Protein AF-X0KH27-F1 (afdb_monomer_lite)

Radius of gyration: 32.81 Å; chains: 1; bounding box: 50×49×102 Å

Secondary structure (DSSP, 8-state):
--HHHHH-HHHHHH---TT-HIIIIIIHHHHHHHHHHHH--HHHHHHTT-----SGGGT-THHHHHHHHHHHHHHHHHHHHHHHHHHHHHHTS---SS--HHHHHHTTHHHHS--S---S-TT---TT------------S-SSSS---------------------PPPP-

Foldseek 3Di:
DPPVLVVDVVSVVPPDPPVCCCVPPLVVLLVVLLVQQAAFDCVNCVVVVHNDCGHVVSVNPCSNVVSVVVSVCVVVVCVVPVVVVVCCCCPVVVDDPDDDPVLVVLPPCSPPVDDPDDPDPPPPPPPPPSPPPDDPPPPDPDDPPPDPDDDDDDDDDDDDDDDDDDDDDDDD

Sequence (172 aa):
MNILAKKMTFLERNFDDTLGVMHTHMVAGVVGGFGTGLWATVDGCAAFGLTNPGGAIAGNGMQLGYQMAGACFIIGWNLVWTSLIMLFIKHVLRIPLRMTEDQLLLGDDAVHGEDAYVLGPCEAHAHGTGSIQGRGESLHSQDLELGAKDHHGSTTSADKEKAGPSREPIYN

Organism: NCBI:txid1089449

Structure (mmCIF, N/CA/C/O backbone):
data_AF-X0KH27-F1
#
_entry.id   AF-X0KH27-F1
#
loop_
_atom_site.group_PDB
_atom_site.id
_atom_site.type_symbol
_atom_site.label_atom_id
_atom_site.label_alt_id
_atom_site.label_comp_id
_atom_site.label_asym_id
_atom_site.label_entity_id
_atom_site.label_seq_id
_atom_site.pdbx_PDB_ins_code
_atom_site.Cartn_x
_atom_site.Cartn_y
_atom_site.Cartn_z
_atom_site.occupancy
_atom_site.B_iso_or_equiv
_atom_site.auth_seq_id
_atom_site.auth_comp_id
_atom_site.auth_asym_id
_atom_site.auth_atom_id
_atom_site.pdbx_PDB_model_num
ATOM 1 N N . MET A 1 1 ? 1.455 10.320 10.972 1.00 54.47 1 MET A N 1
ATOM 2 C CA . MET A 1 1 ? 0.235 11.144 11.134 1.00 54.47 1 MET A CA 1
ATOM 3 C C . MET A 1 1 ? -0.113 11.788 9.795 1.00 54.47 1 MET A C 1
ATOM 5 O O . MET A 1 1 ? 0.761 12.410 9.201 1.00 54.47 1 MET A O 1
ATOM 9 N N . ASN A 1 2 ? -1.332 11.589 9.283 1.00 64.62 2 ASN A N 1
ATOM 10 C CA . ASN A 1 2 ? -1.750 12.076 7.962 1.00 64.62 2 ASN A CA 1
ATOM 11 C C . ASN A 1 2 ? -2.041 13.591 8.011 1.00 64.62 2 ASN A C 1
ATOM 13 O O . ASN A 1 2 ? -3.099 14.027 8.458 1.00 64.62 2 ASN A O 1
ATOM 17 N N . ILE A 1 3 ? -1.068 14.405 7.592 1.00 70.75 3 ILE A N 1
ATOM 18 C CA . ILE A 1 3 ? -1.131 15.878 7.662 1.00 70.75 3 ILE A CA 1
ATOM 19 C C . ILE A 1 3 ? -2.239 16.432 6.752 1.00 70.75 3 ILE A C 1
ATOM 21 O O . ILE A 1 3 ? -2.831 17.468 7.054 1.00 70.75 3 ILE A O 1
ATOM 25 N N . LEU A 1 4 ? -2.539 15.734 5.653 1.00 65.69 4 LEU A N 1
ATOM 26 C CA . LEU A 1 4 ? -3.563 16.147 4.699 1.00 65.69 4 LEU A CA 1
ATOM 27 C C . LEU A 1 4 ? -4.97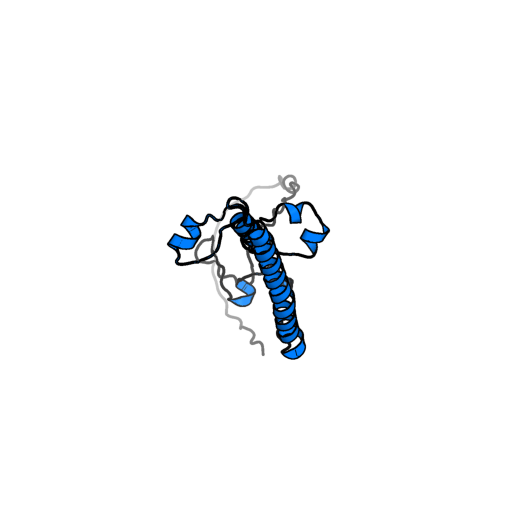0 16.012 5.292 1.00 65.69 4 LEU A C 1
ATOM 29 O O . LEU A 1 4 ? -5.778 16.925 5.135 1.00 65.69 4 LEU A O 1
ATOM 33 N N . ALA A 1 5 ? -5.230 14.932 6.036 1.00 62.91 5 ALA A N 1
ATOM 34 C CA . ALA A 1 5 ? -6.508 14.729 6.717 1.00 62.91 5 ALA A CA 1
ATOM 35 C C . ALA A 1 5 ? -6.799 15.860 7.718 1.00 62.91 5 ALA A C 1
ATOM 37 O O . ALA A 1 5 ? -7.872 16.445 7.661 1.00 62.91 5 ALA A O 1
ATOM 38 N N . LYS A 1 6 ? -5.811 16.275 8.526 1.00 63.16 6 LYS A N 1
ATOM 39 C CA . LYS A 1 6 ? -5.959 17.379 9.501 1.00 63.16 6 LYS A CA 1
ATOM 40 C C . LYS A 1 6 ? -6.243 18.753 8.888 1.00 63.16 6 LYS A C 1
ATOM 42 O O . LYS A 1 6 ? -6.741 19.643 9.565 1.00 63.16 6 LYS A O 1
ATOM 47 N N . LYS A 1 7 ? -5.874 18.974 7.623 1.00 71.12 7 LYS A N 1
ATOM 48 C CA . LYS A 1 7 ? -6.151 20.244 6.931 1.00 71.12 7 LYS A CA 1
ATOM 49 C C . LYS A 1 7 ? -7.530 20.269 6.276 1.00 71.12 7 LYS A C 1
ATOM 51 O O . LYS A 1 7 ? -8.014 21.344 5.937 1.00 71.12 7 LYS A O 1
ATOM 56 N N . MET A 1 8 ? -8.145 19.106 6.073 1.00 73.31 8 MET A N 1
ATOM 57 C CA . MET A 1 8 ? -9.421 18.963 5.385 1.00 73.31 8 MET A CA 1
ATOM 58 C C . MET A 1 8 ? -10.448 18.358 6.339 1.00 73.31 8 MET A C 1
ATOM 60 O O . MET A 1 8 ? -10.525 17.143 6.492 1.00 73.31 8 MET A O 1
ATOM 64 N N . THR A 1 9 ? -11.298 19.207 6.917 1.00 67.44 9 THR A N 1
ATOM 65 C CA . THR A 1 9 ? -12.292 18.836 7.943 1.00 67.44 9 THR A CA 1
ATOM 66 C C . THR A 1 9 ? -13.201 17.669 7.531 1.00 67.44 9 THR A C 1
ATOM 68 O O . THR A 1 9 ? -13.648 16.896 8.372 1.00 67.44 9 THR A O 1
ATOM 71 N N . PHE A 1 10 ? -13.466 17.500 6.230 1.00 74.25 10 PHE A N 1
ATOM 72 C CA . PHE A 1 10 ? -14.231 16.362 5.713 1.00 74.25 10 PHE A CA 1
ATOM 73 C C . PHE A 1 10 ? -13.493 15.020 5.853 1.00 74.25 10 PHE A C 1
ATOM 75 O O . PHE A 1 10 ? -14.118 14.023 6.214 1.00 74.25 10 PHE A O 1
ATOM 82 N N . LEU A 1 11 ? -12.186 14.989 5.570 1.00 66.50 11 LEU A N 1
ATOM 83 C CA . LEU A 1 11 ? -11.376 13.774 5.674 1.00 66.50 11 LEU A CA 1
ATOM 84 C C . LEU A 1 11 ? -11.148 13.423 7.141 1.00 66.50 11 LEU A C 1
ATOM 86 O O . LEU A 1 11 ? -11.333 12.275 7.511 1.00 66.50 11 LEU A O 1
ATOM 90 N N . GLU A 1 12 ? -10.833 14.411 7.979 1.00 70.62 12 GLU A N 1
ATOM 91 C CA . GLU A 1 12 ? -10.636 14.205 9.419 1.00 70.6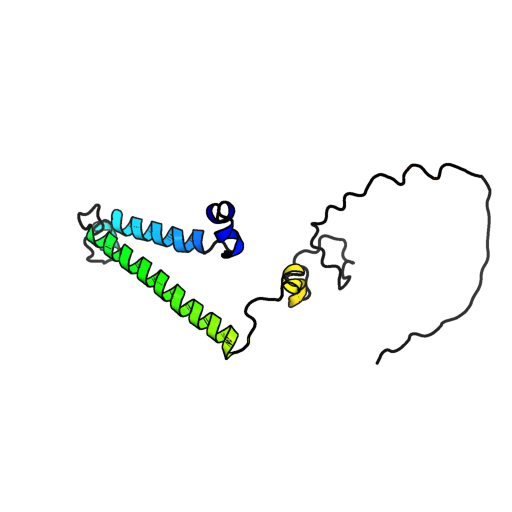2 12 GLU A CA 1
ATOM 92 C C . GLU A 1 12 ? -11.867 13.606 10.109 1.00 70.62 12 GLU A C 1
ATOM 94 O O . GLU A 1 12 ? -11.739 12.738 10.963 1.00 70.62 12 GLU A O 1
ATOM 99 N N . ARG A 1 13 ? -13.073 14.035 9.719 1.00 68.44 13 ARG A N 1
ATOM 100 C CA . ARG A 1 13 ? -14.308 13.606 10.384 1.00 68.44 13 ARG A CA 1
ATOM 101 C C . ARG A 1 13 ? -14.836 12.246 9.920 1.00 68.44 13 ARG A C 1
ATOM 103 O O . ARG A 1 13 ? -15.565 11.607 10.669 1.00 68.44 13 ARG A O 1
ATOM 110 N N . ASN A 1 14 ? -14.533 11.831 8.689 1.00 74.69 14 ASN A N 1
ATOM 111 C CA . ASN A 1 14 ? -15.113 10.619 8.090 1.00 74.69 14 ASN A CA 1
ATOM 112 C C . ASN A 1 14 ? -14.090 9.505 7.828 1.00 74.69 14 ASN A C 1
ATOM 114 O O . ASN A 1 14 ? -14.492 8.368 7.594 1.00 74.69 14 ASN A O 1
ATOM 118 N N . PHE A 1 15 ? -12.792 9.815 7.845 1.00 75.50 15 PHE A N 1
ATOM 119 C CA . PHE A 1 15 ? -11.714 8.865 7.586 1.00 75.50 15 PHE A CA 1
ATOM 120 C C . PHE A 1 15 ? -10.706 8.886 8.732 1.00 75.50 15 PHE A C 1
ATOM 122 O O . PHE A 1 15 ? -9.757 9.671 8.737 1.00 75.50 15 PHE A O 1
ATOM 129 N N . ASP A 1 16 ? -10.914 7.981 9.683 1.00 81.56 16 ASP A N 1
ATOM 130 C CA . ASP A 1 16 ? -10.014 7.762 10.810 1.00 81.56 16 ASP A CA 1
ATOM 131 C C . ASP A 1 16 ? -9.022 6.626 10.494 1.00 81.56 16 ASP A C 1
ATOM 133 O O . ASP A 1 16 ? -9.371 5.445 10.506 1.00 81.56 16 ASP A O 1
ATOM 137 N N . ASP A 1 17 ? -7.786 6.993 10.142 1.00 82.56 17 ASP A N 1
ATOM 138 C CA . ASP A 1 17 ? -6.663 6.074 9.901 1.00 82.56 17 ASP A CA 1
ATOM 139 C C . ASP A 1 17 ? -5.752 6.047 11.135 1.00 82.56 17 ASP A C 1
ATOM 141 O O . ASP A 1 17 ? -4.682 6.668 11.162 1.00 82.56 17 ASP A O 1
ATOM 145 N N . THR A 1 18 ? -6.211 5.345 12.172 1.00 81.00 18 THR A N 1
ATOM 146 C CA . THR A 1 18 ? -5.601 5.314 13.513 1.00 81.00 18 THR A CA 1
ATOM 147 C C . THR A 1 18 ? -4.138 4.866 13.500 1.00 81.00 18 THR A C 1
ATOM 149 O O . THR A 1 18 ? -3.305 5.424 14.214 1.00 81.00 18 THR A O 1
ATOM 152 N N . LEU A 1 19 ? -3.798 3.901 12.641 1.00 84.12 19 LEU A N 1
ATOM 153 C CA . LEU A 1 19 ? -2.446 3.349 12.507 1.00 84.12 19 LEU A CA 1
ATOM 154 C C . LEU A 1 19 ? -1.616 4.030 11.403 1.00 84.12 19 LEU A C 1
ATOM 156 O O . LEU A 1 19 ? -0.444 3.704 11.212 1.00 84.12 19 LEU A O 1
ATOM 160 N N . GLY A 1 20 ? -2.186 4.987 10.666 1.00 85.75 20 GLY A N 1
ATOM 161 C CA . GLY A 1 20 ? -1.505 5.658 9.557 1.00 85.75 20 GLY A CA 1
ATOM 162 C C . GLY A 1 20 ? -1.199 4.738 8.368 1.00 85.75 20 GLY A C 1
ATOM 163 O O . GLY A 1 20 ? -0.257 5.014 7.613 1.00 85.75 20 GLY A O 1
ATOM 164 N N . VAL A 1 21 ? -1.944 3.642 8.208 1.00 90.00 21 VAL A N 1
ATOM 165 C CA . VAL A 1 21 ? -1.716 2.593 7.203 1.00 90.00 21 VAL A CA 1
ATOM 166 C C . VAL A 1 21 ? -1.945 3.132 5.796 1.00 90.00 21 VAL A C 1
ATOM 168 O O . VAL A 1 21 ? -1.182 2.816 4.884 1.00 90.00 21 VAL A O 1
ATOM 171 N N . MET A 1 22 ? -2.920 4.018 5.596 1.00 86.94 22 MET A N 1
ATOM 172 C CA . MET A 1 22 ? -3.216 4.562 4.268 1.00 86.94 22 MET A CA 1
ATOM 173 C C . MET A 1 22 ? -2.047 5.390 3.734 1.00 86.94 22 MET A C 1
ATOM 175 O O . MET A 1 22 ? -1.625 5.226 2.590 1.00 86.94 22 MET A O 1
ATOM 179 N N . HIS A 1 23 ? -1.463 6.255 4.563 1.00 84.75 23 HIS A N 1
ATOM 180 C CA . HIS A 1 23 ? -0.310 7.050 4.140 1.00 84.75 23 HIS A CA 1
ATOM 181 C C . HIS A 1 23 ? 0.961 6.197 4.004 1.00 84.75 23 HIS A C 1
ATOM 183 O O . HIS A 1 23 ? 1.713 6.343 3.044 1.00 84.75 23 HIS A O 1
ATOM 189 N N . THR A 1 24 ? 1.221 5.308 4.964 1.00 91.44 24 THR A N 1
ATOM 190 C CA . THR A 1 24 ? 2.493 4.567 5.021 1.00 91.44 24 THR A CA 1
ATOM 191 C C . THR A 1 24 ? 2.545 3.347 4.109 1.00 91.44 24 THR A C 1
ATOM 193 O O . THR A 1 24 ? 3.636 2.971 3.702 1.00 91.44 24 THR A O 1
ATOM 196 N N . HIS A 1 25 ? 1.404 2.754 3.753 1.00 93.56 25 HIS A N 1
ATOM 197 C CA . HIS A 1 25 ? 1.345 1.549 2.923 1.00 93.56 25 HIS A CA 1
ATOM 198 C C . HIS A 1 25 ? 0.703 1.831 1.567 1.00 93.56 25 HIS A C 1
ATOM 200 O O . HIS A 1 25 ? 1.328 1.571 0.543 1.00 93.56 25 HIS A O 1
ATOM 206 N N . MET A 1 26 ? -0.511 2.399 1.526 1.00 92.00 26 MET A N 1
ATOM 207 C CA . MET A 1 26 ? -1.195 2.636 0.245 1.00 92.00 26 MET A CA 1
ATOM 208 C C . MET A 1 26 ? -0.468 3.705 -0.579 1.00 92.00 26 MET A C 1
ATOM 210 O O . MET A 1 26 ? -0.085 3.439 -1.716 1.00 92.00 26 MET A O 1
ATOM 214 N N . VAL A 1 27 ? -0.238 4.899 -0.022 1.00 92.81 27 VAL A N 1
ATOM 215 C CA . VAL A 1 27 ? 0.433 5.984 -0.765 1.00 92.81 27 VAL A CA 1
ATOM 216 C C . VAL A 1 27 ? 1.878 5.610 -1.087 1.00 92.81 27 VAL A C 1
ATOM 218 O O . VAL A 1 27 ? 2.295 5.739 -2.236 1.00 92.81 27 VAL A O 1
ATOM 221 N N . ALA A 1 28 ? 2.624 5.083 -0.112 1.00 94.44 28 ALA A N 1
ATOM 222 C CA . ALA A 1 28 ? 3.992 4.624 -0.344 1.00 94.44 28 ALA A CA 1
ATOM 223 C C . ALA A 1 28 ? 4.063 3.515 -1.407 1.00 94.44 28 ALA A C 1
ATOM 225 O O . ALA A 1 28 ? 4.943 3.548 -2.262 1.00 94.44 28 ALA A O 1
ATOM 226 N N . GLY A 1 29 ? 3.114 2.574 -1.405 1.00 95.62 29 GLY A N 1
ATOM 227 C CA . GLY A 1 29 ? 3.028 1.500 -2.392 1.00 95.62 29 GLY A CA 1
ATOM 228 C C . GLY A 1 29 ? 2.738 2.010 -3.803 1.00 95.62 29 GLY A C 1
ATOM 229 O O . GLY A 1 29 ? 3.391 1.581 -4.750 1.00 95.62 29 GLY A O 1
ATOM 230 N N . VAL A 1 30 ? 1.821 2.972 -3.957 1.00 96.69 30 VAL A N 1
ATOM 231 C CA . VAL A 1 30 ? 1.539 3.605 -5.259 1.00 96.69 30 VAL A CA 1
ATOM 232 C C . VAL A 1 30 ? 2.761 4.369 -5.771 1.00 96.69 30 VAL A C 1
ATOM 234 O O . VAL A 1 30 ? 3.139 4.209 -6.930 1.00 96.69 30 VAL A O 1
ATOM 237 N N . VAL A 1 31 ? 3.412 5.160 -4.912 1.00 97.06 31 VAL A N 1
ATOM 238 C CA . VAL A 1 31 ? 4.624 5.916 -5.270 1.00 97.06 31 VAL A CA 1
ATOM 239 C C . VAL A 1 31 ? 5.779 4.975 -5.618 1.00 97.06 31 VAL A C 1
ATOM 241 O O . VAL A 1 31 ? 6.464 5.186 -6.617 1.00 97.06 31 VAL A O 1
ATOM 244 N N . GLY A 1 32 ? 5.968 3.905 -4.845 1.00 97.06 32 GLY A N 1
ATOM 245 C CA . GLY A 1 32 ? 6.967 2.875 -5.115 1.00 97.06 32 GLY A CA 1
ATOM 246 C C . GLY A 1 32 ? 6.705 2.156 -6.436 1.00 97.06 32 GLY A C 1
ATOM 247 O O . GLY A 1 32 ? 7.604 2.056 -7.265 1.00 97.06 32 GLY A O 1
ATOM 248 N N . GLY A 1 33 ? 5.460 1.738 -6.682 1.00 96.69 33 GLY A N 1
ATOM 249 C CA . GLY A 1 33 ? 5.052 1.085 -7.925 1.00 96.69 33 GLY A CA 1
ATOM 250 C C . GLY A 1 33 ? 5.233 1.979 -9.152 1.00 96.69 33 GLY A C 1
ATOM 251 O O . GLY A 1 33 ? 5.759 1.513 -10.165 1.00 96.69 33 GLY A O 1
ATOM 252 N N . PHE A 1 34 ? 4.874 3.262 -9.046 1.00 97.31 34 PHE A N 1
ATOM 253 C CA . PHE A 1 34 ? 5.160 4.276 -10.064 1.00 97.31 34 PHE A CA 1
ATOM 254 C C . PHE A 1 34 ? 6.669 4.384 -10.322 1.00 97.31 34 PHE A C 1
ATOM 256 O O . PHE A 1 34 ? 7.112 4.345 -11.470 1.00 97.31 34 PHE A O 1
ATOM 263 N N . GLY A 1 35 ? 7.468 4.441 -9.253 1.00 97.12 35 GLY A N 1
ATOM 264 C CA . GLY A 1 35 ? 8.922 4.473 -9.337 1.00 97.12 35 GLY A CA 1
ATOM 265 C C . GLY A 1 35 ? 9.514 3.242 -10.022 1.00 97.12 35 GLY A C 1
ATOM 266 O O . GLY A 1 35 ? 10.374 3.382 -10.885 1.00 97.12 35 GLY A O 1
ATOM 267 N N . THR A 1 36 ? 9.015 2.039 -9.731 1.00 95.81 36 THR A N 1
ATOM 268 C CA . THR A 1 36 ? 9.411 0.817 -10.448 1.00 95.81 36 THR A CA 1
ATOM 269 C C . THR A 1 36 ? 9.093 0.917 -11.940 1.00 95.81 36 THR A C 1
ATOM 271 O O . THR A 1 36 ? 9.918 0.545 -12.770 1.00 95.81 36 THR A O 1
ATOM 274 N N . GLY A 1 37 ? 7.927 1.463 -12.299 1.00 95.62 37 GLY A N 1
ATOM 275 C CA . GLY A 1 37 ? 7.548 1.680 -13.697 1.00 95.62 37 GLY A CA 1
ATOM 276 C C . GLY A 1 37 ? 8.458 2.666 -14.430 1.00 95.62 37 GLY A C 1
ATOM 277 O O . GLY A 1 37 ? 8.689 2.517 -15.630 1.00 95.62 37 GLY A O 1
ATOM 278 N N . LEU A 1 38 ? 9.008 3.647 -13.713 1.00 96.69 38 LEU A N 1
ATOM 279 C CA . LEU A 1 38 ? 9.922 4.640 -14.263 1.00 96.69 38 LEU A CA 1
ATOM 280 C C . LEU A 1 38 ? 11.359 4.106 -14.351 1.00 96.69 38 LEU A C 1
ATOM 282 O O . LEU A 1 38 ? 11.941 4.129 -15.431 1.00 96.69 38 LEU A O 1
ATOM 286 N N . TRP A 1 39 ? 11.908 3.600 -13.244 1.00 96.94 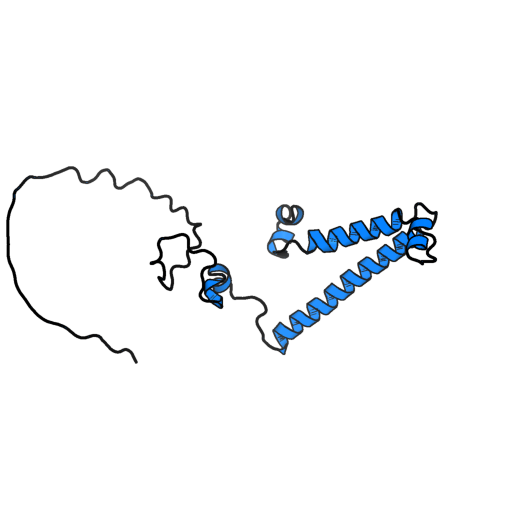39 TRP A N 1
ATOM 287 C CA . TRP A 1 39 ? 13.346 3.363 -13.059 1.00 96.94 39 TRP A CA 1
ATOM 288 C C . TRP A 1 39 ? 13.805 1.903 -13.138 1.00 96.94 39 TRP A C 1
ATOM 290 O O . TRP A 1 39 ? 14.986 1.641 -12.920 1.00 96.94 39 TRP A O 1
ATOM 300 N N . ALA A 1 40 ? 12.935 0.933 -13.429 1.00 96.00 40 ALA A N 1
ATOM 301 C CA . ALA A 1 40 ? 13.403 -0.442 -13.616 1.00 96.00 40 ALA A CA 1
ATOM 302 C C . ALA A 1 40 ? 14.423 -0.531 -14.773 1.00 96.00 40 ALA A C 1
ATOM 304 O O . ALA A 1 40 ? 14.218 0.038 -15.847 1.00 96.00 40 ALA A O 1
ATOM 305 N N . THR A 1 41 ? 15.522 -1.254 -14.561 1.00 95.88 41 THR A N 1
ATOM 306 C CA . THR A 1 41 ? 16.565 -1.501 -15.569 1.00 95.88 41 THR A CA 1
ATOM 307 C C . THR A 1 41 ? 16.520 -2.948 -16.042 1.00 95.88 41 THR A C 1
ATOM 309 O O . THR A 1 41 ? 16.117 -3.837 -15.294 1.00 95.88 41 THR A O 1
ATOM 312 N N . VAL A 1 42 ? 16.973 -3.197 -17.274 1.00 95.00 42 VAL A N 1
ATOM 313 C CA . VAL A 1 42 ? 17.048 -4.556 -17.839 1.00 95.00 42 VAL A CA 1
ATOM 314 C C . VAL A 1 42 ? 17.967 -5.446 -16.999 1.00 95.00 42 VAL A C 1
ATOM 316 O O . VAL A 1 42 ? 17.562 -6.539 -16.617 1.00 95.00 42 VAL A O 1
ATOM 319 N N . ASP A 1 43 ? 19.155 -4.955 -16.633 1.00 94.75 43 ASP A N 1
ATOM 320 C CA . ASP A 1 43 ? 20.106 -5.696 -15.791 1.00 94.75 43 ASP A CA 1
ATOM 321 C C . ASP A 1 43 ? 19.532 -5.986 -14.400 1.00 94.75 43 ASP A C 1
ATOM 323 O O . ASP A 1 43 ? 19.712 -7.078 -13.862 1.00 94.75 43 ASP A O 1
ATOM 327 N N . GLY A 1 44 ? 18.786 -5.028 -13.837 1.00 93.75 44 GLY A N 1
ATOM 328 C CA . GLY A 1 44 ? 18.079 -5.201 -12.573 1.00 93.75 44 GLY A CA 1
ATOM 329 C C . GLY A 1 44 ? 17.026 -6.301 -12.663 1.00 93.75 44 GLY A C 1
ATOM 330 O O . GLY A 1 44 ? 16.967 -7.157 -11.789 1.00 93.75 44 GLY A O 1
ATOM 331 N N . CYS A 1 45 ? 16.234 -6.336 -13.736 1.00 93.25 45 CYS A N 1
ATOM 332 C CA . CYS A 1 45 ? 15.279 -7.415 -13.984 1.00 93.25 45 CYS A CA 1
ATOM 333 C C . CYS A 1 45 ? 15.979 -8.772 -14.189 1.00 93.25 45 CYS A C 1
ATOM 335 O O . CYS A 1 45 ? 15.570 -9.769 -13.589 1.00 93.25 45 CYS A O 1
ATOM 337 N N . ALA A 1 46 ? 17.058 -8.810 -14.974 1.00 94.31 46 ALA A N 1
ATOM 338 C CA . ALA A 1 46 ? 17.817 -10.024 -15.262 1.00 94.31 46 ALA A CA 1
ATOM 339 C C . ALA A 1 46 ? 18.479 -10.621 -14.009 1.00 94.31 46 ALA A C 1
ATOM 341 O O . ALA A 1 46 ? 18.512 -11.843 -13.863 1.00 94.31 46 ALA A O 1
ATOM 342 N N . ALA A 1 47 ? 18.930 -9.785 -13.067 1.00 94.50 47 ALA A N 1
ATOM 343 C CA . ALA A 1 47 ? 19.480 -10.229 -11.784 1.00 94.50 47 ALA A CA 1
ATOM 344 C C . ALA A 1 47 ? 18.476 -11.044 -10.942 1.00 94.50 47 ALA A C 1
ATOM 346 O O . ALA A 1 47 ? 18.884 -11.895 -10.155 1.00 94.50 47 ALA A O 1
ATOM 347 N N . PHE A 1 48 ? 17.171 -10.828 -11.143 1.00 92.00 48 PHE A N 1
ATOM 348 C CA . PHE A 1 48 ? 16.090 -11.607 -10.526 1.00 92.00 48 PHE A CA 1
ATOM 349 C C . PHE A 1 48 ? 15.508 -12.686 -11.459 1.00 92.00 48 PHE A C 1
ATOM 351 O O . PHE A 1 48 ? 14.438 -13.225 -11.184 1.00 92.00 48 PHE A O 1
ATOM 358 N N . GLY A 1 49 ? 16.185 -13.007 -12.569 1.00 91.56 49 GLY A N 1
ATOM 359 C CA . GLY A 1 49 ? 15.742 -14.019 -13.533 1.00 91.56 49 GLY A CA 1
ATOM 360 C C . GLY A 1 49 ? 14.524 -13.607 -14.367 1.00 91.56 49 GLY A C 1
ATOM 361 O O . GLY A 1 49 ? 13.849 -14.468 -14.930 1.00 91.56 49 GLY A O 1
ATOM 362 N N . LEU A 1 50 ? 14.214 -12.309 -14.445 1.00 91.75 50 LEU A N 1
ATOM 363 C CA . LEU A 1 50 ? 13.079 -11.790 -15.205 1.00 91.75 50 LEU A CA 1
ATOM 364 C C . LEU A 1 50 ? 13.512 -11.377 -16.614 1.00 91.75 50 LEU A C 1
ATOM 366 O O . LEU A 1 50 ? 14.498 -10.668 -16.791 1.00 91.75 50 LEU A O 1
ATOM 370 N N . THR A 1 51 ? 12.706 -11.723 -17.617 1.00 93.00 51 THR A N 1
ATOM 371 C CA . THR A 1 51 ? 12.894 -11.290 -19.015 1.00 93.00 51 THR A CA 1
ATOM 372 C C . THR A 1 51 ? 12.207 -9.950 -19.314 1.00 93.00 51 THR A C 1
ATOM 374 O O . THR A 1 51 ? 11.863 -9.665 -20.460 1.00 93.00 51 THR A O 1
ATOM 377 N N . ASN A 1 52 ? 11.922 -9.150 -18.281 1.00 90.62 52 ASN A N 1
ATOM 378 C CA . ASN A 1 52 ? 11.229 -7.874 -18.434 1.00 90.62 52 ASN A CA 1
ATOM 379 C C . ASN A 1 52 ? 12.183 -6.833 -19.062 1.00 90.62 52 ASN A C 1
ATOM 381 O O . ASN A 1 52 ? 13.316 -6.709 -18.595 1.00 90.62 52 ASN A O 1
ATOM 385 N N . PRO A 1 53 ? 11.744 -6.062 -20.076 1.00 91.12 53 PRO A N 1
ATOM 386 C CA . PRO A 1 53 ? 12.578 -5.055 -20.735 1.00 91.12 53 PRO A CA 1
ATOM 387 C C . PRO A 1 53 ? 12.820 -3.778 -19.899 1.00 91.12 53 PRO A C 1
ATOM 389 O O . PRO A 1 53 ? 13.292 -2.777 -20.430 1.00 91.12 53 PRO A O 1
ATOM 392 N N . GLY A 1 54 ? 12.525 -3.793 -18.598 1.00 94.06 54 GLY A N 1
ATOM 393 C CA . GLY A 1 54 ? 12.732 -2.678 -17.680 1.00 94.06 54 GLY A CA 1
ATOM 394 C C . GLY A 1 54 ? 11.570 -1.685 -17.674 1.00 94.06 54 GLY A C 1
ATOM 395 O O . GLY A 1 54 ? 10.460 -1.983 -18.110 1.00 94.06 54 GLY A O 1
ATOM 396 N N . GLY A 1 55 ? 11.823 -0.500 -17.128 1.00 95.81 55 GLY A N 1
ATOM 397 C CA . GLY A 1 55 ? 10.879 0.606 -17.018 1.00 95.81 55 GLY A CA 1
ATOM 398 C C . GLY A 1 55 ? 11.081 1.656 -18.107 1.00 95.81 55 GLY A C 1
ATOM 399 O O . GLY A 1 55 ? 11.792 1.445 -19.093 1.00 95.81 55 GLY A O 1
ATOM 400 N N . ALA A 1 56 ? 10.483 2.828 -17.914 1.00 95.06 56 ALA A N 1
ATOM 401 C CA . ALA A 1 56 ? 10.554 3.916 -18.884 1.00 95.06 56 ALA A CA 1
ATOM 402 C C . ALA A 1 56 ? 11.996 4.375 -19.183 1.00 95.06 56 ALA A C 1
ATOM 404 O O . ALA A 1 56 ? 12.289 4.687 -20.336 1.00 95.06 56 ALA A O 1
ATOM 405 N N . ILE A 1 57 ? 12.919 4.342 -18.208 1.00 95.56 57 ILE A N 1
ATOM 406 C CA . ILE A 1 57 ? 14.338 4.672 -18.451 1.00 95.56 57 ILE A CA 1
ATOM 407 C C . ILE A 1 57 ? 15.042 3.700 -19.410 1.00 95.56 57 ILE A C 1
ATOM 409 O O . ILE A 1 57 ? 16.019 4.080 -20.048 1.00 95.56 57 ILE A O 1
ATOM 413 N N . ALA A 1 58 ? 14.548 2.466 -19.531 1.00 92.94 58 ALA A N 1
ATOM 414 C CA . ALA A 1 58 ? 15.061 1.452 -20.450 1.00 92.94 58 ALA A CA 1
ATOM 415 C C . ALA A 1 58 ? 14.337 1.473 -21.813 1.00 92.94 58 ALA A C 1
ATOM 417 O O . ALA A 1 58 ? 14.533 0.587 -22.639 1.00 92.94 58 ALA A O 1
ATOM 418 N N . GLY A 1 59 ? 13.478 2.473 -22.053 1.00 92.88 59 GLY A N 1
ATOM 419 C CA . GLY A 1 59 ? 12.657 2.586 -23.260 1.00 92.88 59 GLY A CA 1
ATOM 420 C C . GLY A 1 59 ? 11.305 1.867 -23.180 1.00 92.88 59 GLY A C 1
ATOM 421 O O . GLY A 1 59 ? 10.510 1.973 -24.111 1.00 92.88 59 GLY A O 1
ATOM 422 N N . ASN A 1 60 ? 10.986 1.190 -22.069 1.00 94.94 60 ASN A N 1
ATOM 423 C CA . ASN A 1 60 ? 9.706 0.508 -21.865 1.00 94.94 60 ASN A CA 1
ATOM 424 C C . ASN A 1 60 ? 8.718 1.364 -21.050 1.00 94.94 60 ASN A C 1
ATOM 426 O O . ASN A 1 60 ? 8.428 1.098 -19.882 1.00 94.94 60 ASN A O 1
ATOM 430 N N . GLY A 1 61 ? 8.155 2.400 -21.678 1.00 91.62 61 GLY A N 1
ATOM 431 C CA . GLY A 1 61 ? 7.149 3.264 -21.040 1.00 91.62 61 GLY A CA 1
ATOM 432 C C . GLY A 1 61 ? 5.849 2.540 -20.655 1.00 91.62 61 GLY A C 1
ATOM 433 O O . GLY A 1 61 ? 5.146 2.975 -19.743 1.00 91.62 61 GLY A O 1
ATOM 434 N N . MET A 1 62 ? 5.545 1.403 -21.295 1.00 94.88 62 MET A N 1
ATOM 435 C CA . MET A 1 62 ? 4.360 0.600 -20.977 1.00 94.88 62 MET A CA 1
ATOM 436 C C . MET A 1 62 ? 4.407 -0.006 -19.572 1.00 94.88 62 MET A C 1
ATOM 438 O O . MET A 1 62 ? 3.350 -0.234 -18.983 1.00 94.88 62 MET A O 1
ATOM 442 N N . GLN A 1 63 ? 5.600 -0.208 -18.997 1.00 95.62 63 GLN A N 1
ATOM 443 C CA . GLN A 1 63 ? 5.735 -0.718 -17.632 1.00 95.62 63 GLN A CA 1
ATOM 444 C C . GLN A 1 63 ? 5.020 0.178 -16.618 1.00 95.62 63 GLN A C 1
ATOM 446 O O . GLN A 1 63 ? 4.384 -0.326 -15.696 1.00 95.62 63 GLN A O 1
ATOM 451 N N . LEU A 1 64 ? 5.047 1.499 -16.814 1.00 95.50 64 LEU A N 1
ATOM 452 C CA . LEU A 1 64 ? 4.325 2.438 -15.960 1.00 95.50 64 LEU A CA 1
ATOM 453 C C . LEU A 1 64 ? 2.810 2.198 -16.002 1.00 95.50 64 LEU A C 1
ATOM 455 O O . LEU A 1 64 ? 2.148 2.241 -14.968 1.00 95.50 64 LEU A O 1
ATOM 459 N N . GLY A 1 65 ? 2.273 1.890 -17.184 1.00 94.81 65 GLY A N 1
ATOM 460 C CA . GLY A 1 65 ? 0.866 1.540 -17.366 1.00 94.81 65 GLY A CA 1
ATOM 461 C C . GLY A 1 65 ? 0.485 0.248 -16.645 1.00 94.81 65 GLY A C 1
ATOM 462 O O . GLY A 1 65 ? -0.569 0.192 -16.016 1.00 94.81 65 GLY A O 1
ATOM 463 N N . TYR A 1 66 ? 1.355 -0.766 -16.662 1.00 96.06 66 TYR A N 1
ATOM 464 C CA . TYR A 1 66 ? 1.127 -2.002 -15.908 1.00 96.06 66 TYR A CA 1
ATOM 465 C C . TYR A 1 66 ? 1.143 -1.776 -14.391 1.00 96.06 66 TYR A C 1
ATOM 467 O O . TYR A 1 66 ? 0.266 -2.289 -13.696 1.00 96.06 66 TYR A O 1
ATOM 475 N N . GLN A 1 67 ? 2.066 -0.955 -13.879 1.00 97.44 67 GLN A N 1
ATOM 476 C CA . GLN A 1 67 ? 2.110 -0.584 -12.456 1.00 97.44 67 GLN A CA 1
ATOM 477 C C . GLN A 1 67 ? 0.858 0.222 -12.048 1.00 97.44 67 GLN A C 1
ATOM 479 O O . GLN A 1 67 ? 0.198 -0.125 -11.070 1.00 97.44 67 GLN A O 1
ATOM 484 N N . MET A 1 68 ? 0.491 1.210 -12.875 1.00 96.94 68 MET A N 1
ATOM 485 C CA . MET A 1 68 ? -0.851 1.773 -13.115 1.00 96.94 68 MET A CA 1
ATOM 486 C C . MET A 1 68 ? -2.017 0.848 -12.774 1.00 96.94 68 MET A C 1
ATOM 488 O O . MET A 1 68 ? -2.688 0.945 -11.741 1.00 96.94 68 MET A O 1
ATOM 492 N N . ALA A 1 69 ? -2.256 -0.054 -13.717 1.00 97.62 69 ALA A N 1
ATOM 493 C CA . ALA A 1 69 ? -3.376 -0.972 -13.710 1.00 97.62 69 ALA A CA 1
ATOM 494 C C . ALA A 1 69 ? -3.350 -1.887 -12.481 1.00 97.62 69 ALA A C 1
ATOM 496 O O . ALA A 1 69 ? -4.389 -2.090 -11.855 1.00 97.62 69 ALA A O 1
ATOM 497 N N . GLY A 1 70 ? -2.169 -2.383 -12.094 1.00 97.38 70 GLY A N 1
ATOM 498 C CA . GLY A 1 70 ? -1.994 -3.210 -10.903 1.00 97.38 70 GLY A CA 1
ATOM 499 C C . GLY A 1 70 ? -2.391 -2.482 -9.618 1.00 97.38 70 GLY A C 1
ATOM 500 O O . GLY A 1 70 ? -3.159 -3.020 -8.823 1.00 97.38 70 GLY A O 1
ATOM 501 N N . ALA A 1 71 ? -1.942 -1.238 -9.434 1.00 96.81 71 ALA A N 1
ATOM 502 C CA . ALA A 1 71 ? -2.303 -0.436 -8.267 1.00 96.81 71 ALA A CA 1
ATOM 503 C C . ALA A 1 71 ? -3.818 -0.184 -8.196 1.00 96.81 71 ALA A C 1
ATOM 505 O O . ALA A 1 71 ? -4.430 -0.409 -7.152 1.00 96.81 71 ALA A O 1
ATOM 506 N N . CYS A 1 72 ? -4.442 0.218 -9.309 1.00 96.62 72 CYS A N 1
ATOM 507 C CA . CYS A 1 72 ? -5.891 0.423 -9.372 1.00 96.62 72 CYS A CA 1
ATOM 508 C C . CYS A 1 72 ? -6.671 -0.865 -9.082 1.00 96.62 72 CYS A C 1
ATOM 510 O O . CYS A 1 72 ? -7.663 -0.823 -8.355 1.00 96.62 72 CYS A O 1
ATOM 512 N N . PHE A 1 73 ? -6.211 -2.003 -9.609 1.00 97.62 73 PHE A N 1
ATOM 513 C CA . PHE A 1 73 ? -6.819 -3.302 -9.344 1.00 97.62 73 PHE A CA 1
ATOM 514 C C . PHE A 1 73 ? -6.756 -3.657 -7.856 1.00 97.62 73 PHE A C 1
ATOM 516 O O . PHE A 1 73 ? -7.785 -3.977 -7.270 1.00 97.62 73 PHE A O 1
ATOM 523 N N . ILE A 1 74 ? -5.584 -3.542 -7.223 1.00 96.19 74 ILE A N 1
ATOM 524 C CA . ILE A 1 74 ? -5.406 -3.858 -5.798 1.00 96.19 74 ILE A CA 1
ATOM 525 C C . ILE A 1 74 ? -6.274 -2.946 -4.925 1.00 96.19 74 ILE A C 1
ATOM 527 O O . ILE A 1 74 ? -6.944 -3.439 -4.016 1.00 96.19 74 ILE A O 1
ATOM 531 N N . ILE A 1 75 ? -6.297 -1.639 -5.205 1.00 95.44 75 ILE A N 1
ATOM 532 C CA . ILE A 1 75 ? -7.116 -0.671 -4.461 1.00 95.44 75 ILE A CA 1
ATOM 533 C C . ILE A 1 75 ? -8.601 -1.010 -4.609 1.00 95.44 75 ILE A C 1
ATOM 535 O O . ILE A 1 75 ? -9.301 -1.136 -3.607 1.00 95.44 75 ILE A O 1
ATOM 539 N N . GLY A 1 76 ? -9.080 -1.200 -5.842 1.00 96.12 76 GLY A N 1
ATOM 540 C CA . GLY A 1 76 ? -10.483 -1.515 -6.109 1.00 96.12 76 GLY A CA 1
ATOM 541 C C . GLY A 1 76 ? -10.909 -2.847 -5.494 1.00 96.12 76 GLY A C 1
ATOM 542 O O . GLY A 1 76 ? -11.945 -2.920 -4.837 1.00 96.12 76 GLY A O 1
ATOM 543 N N . TRP A 1 77 ? -10.085 -3.886 -5.642 1.00 97.50 77 TRP A N 1
ATOM 544 C CA . TRP A 1 77 ? -10.351 -5.214 -5.096 1.00 97.50 77 TRP A CA 1
ATOM 545 C C . TRP A 1 77 ? -10.469 -5.189 -3.572 1.00 97.50 77 TRP A C 1
ATOM 547 O O . TRP A 1 77 ? -11.447 -5.696 -3.023 1.00 97.50 77 TRP A O 1
ATOM 557 N N . ASN A 1 78 ? -9.512 -4.554 -2.887 1.00 95.38 78 ASN A N 1
ATOM 558 C CA . ASN A 1 78 ? -9.549 -4.447 -1.432 1.00 95.38 78 ASN A CA 1
ATOM 559 C C . ASN A 1 78 ? -10.706 -3.571 -0.961 1.00 95.38 78 ASN A C 1
ATOM 561 O O . ASN A 1 78 ? -11.375 -3.952 -0.005 1.00 95.38 78 ASN A O 1
ATOM 565 N N . LEU A 1 79 ? -10.990 -2.451 -1.631 1.00 94.44 79 LEU A N 1
ATOM 566 C CA . LEU A 1 79 ? -12.109 -1.585 -1.265 1.00 94.44 79 LEU A CA 1
ATOM 567 C C . LEU A 1 79 ? -13.441 -2.340 -1.335 1.00 94.44 79 LEU A C 1
ATOM 569 O O . LEU A 1 79 ? -14.232 -2.263 -0.399 1.00 94.44 79 LEU A O 1
ATOM 573 N N . VAL A 1 80 ? -13.673 -3.092 -2.414 1.00 97.38 80 VAL A N 1
ATOM 574 C CA . VAL A 1 80 ? -14.902 -3.870 -2.605 1.00 97.38 80 VAL A CA 1
ATOM 575 C C . VAL A 1 80 ? -14.991 -5.002 -1.586 1.00 97.38 80 VAL A C 1
ATOM 577 O O . VAL A 1 80 ? -15.935 -5.046 -0.801 1.00 97.38 80 VAL A O 1
ATOM 580 N N . TRP A 1 81 ? -14.015 -5.910 -1.561 1.00 97.81 81 TRP A N 1
ATOM 581 C CA . TRP A 1 81 ? -14.129 -7.125 -0.756 1.00 97.81 81 TRP A CA 1
ATOM 582 C C . TRP A 1 81 ? -14.013 -6.870 0.738 1.00 97.81 81 TRP A C 1
ATOM 584 O O . TRP A 1 81 ? -14.790 -7.438 1.501 1.00 97.81 81 TRP A O 1
ATOM 594 N N . THR A 1 82 ? -13.116 -5.982 1.167 1.00 95.81 82 THR A N 1
ATOM 595 C CA . THR A 1 82 ? -12.997 -5.635 2.590 1.00 95.81 82 THR A CA 1
ATOM 596 C C . THR A 1 82 ? -14.298 -5.016 3.090 1.00 95.81 82 THR A C 1
ATOM 598 O O . THR A 1 82 ? -14.805 -5.417 4.135 1.00 95.81 82 THR A O 1
ATOM 601 N N . SER A 1 83 ? -14.901 -4.115 2.305 1.00 95.25 83 SER A N 1
ATOM 602 C CA . SER A 1 83 ? -16.184 -3.499 2.659 1.00 95.25 83 SER A CA 1
ATOM 603 C C . SER A 1 83 ? -17.313 -4.529 2.700 1.00 95.25 83 SER A C 1
ATOM 605 O O . SER A 1 83 ? -18.086 -4.543 3.654 1.00 95.25 83 SER A O 1
ATOM 607 N N . LEU A 1 84 ? -17.394 -5.431 1.715 1.00 97.56 84 LEU A N 1
ATOM 608 C CA . LEU A 1 84 ? -18.389 -6.508 1.707 1.00 97.56 84 LEU A CA 1
ATOM 609 C C . LEU A 1 84 ? -18.250 -7.428 2.925 1.00 97.56 84 LEU A C 1
ATOM 611 O O . LEU A 1 84 ? -19.253 -7.736 3.563 1.00 97.56 84 LEU A O 1
ATOM 615 N N . ILE A 1 85 ? -17.027 -7.824 3.282 1.00 97.06 85 ILE A N 1
ATOM 616 C CA . ILE A 1 85 ? -16.760 -8.677 4.447 1.00 97.06 85 ILE A CA 1
ATOM 617 C C . ILE A 1 85 ? -17.153 -7.958 5.742 1.00 97.06 85 ILE A C 1
ATOM 619 O O . ILE A 1 85 ? -17.870 -8.526 6.565 1.00 97.06 85 ILE A O 1
ATOM 623 N N . MET A 1 86 ? -16.746 -6.698 5.921 1.00 96.25 86 MET A N 1
ATOM 624 C CA . MET A 1 86 ? -17.094 -5.916 7.113 1.00 96.25 86 MET A CA 1
ATOM 625 C C . MET A 1 86 ? -18.610 -5.724 7.246 1.00 96.25 86 MET A C 1
ATOM 627 O O . MET A 1 86 ? -19.172 -5.912 8.326 1.00 96.25 86 MET A O 1
ATOM 631 N N . LEU A 1 87 ? -19.298 -5.401 6.147 1.00 95.50 87 LEU A N 1
ATOM 632 C CA . LEU A 1 87 ? -20.755 -5.265 6.135 1.00 95.50 87 LEU A CA 1
ATOM 633 C C . LEU A 1 87 ? -21.453 -6.601 6.398 1.00 95.50 87 LEU A C 1
ATOM 635 O O . LEU A 1 87 ? -22.450 -6.628 7.118 1.00 95.50 87 LEU A O 1
ATOM 639 N N . PHE A 1 88 ? -20.922 -7.708 5.878 1.00 97.25 88 PHE A N 1
ATOM 640 C CA . PHE A 1 88 ? -21.435 -9.046 6.155 1.00 97.25 88 PHE A CA 1
ATOM 641 C C . PHE A 1 88 ? -21.331 -9.389 7.647 1.00 97.25 88 PHE A C 1
ATOM 643 O O . PHE A 1 88 ? -22.326 -9.780 8.255 1.00 97.25 88 PHE A O 1
ATOM 650 N N . ILE A 1 89 ? -20.172 -9.171 8.274 1.00 97.06 89 ILE A N 1
ATOM 651 C CA . ILE A 1 89 ? -19.988 -9.421 9.712 1.00 97.06 89 ILE A CA 1
ATOM 652 C C . ILE A 1 89 ? -20.940 -8.544 10.539 1.00 97.06 89 ILE A C 1
ATOM 654 O O . ILE A 1 89 ? -21.632 -9.035 11.434 1.00 97.06 89 ILE A O 1
ATOM 658 N N . LYS A 1 90 ? -21.045 -7.257 10.195 1.00 95.00 90 LYS A N 1
ATOM 659 C CA . LYS A 1 90 ? -21.906 -6.308 10.907 1.00 95.00 90 LYS A CA 1
ATOM 660 C C . LYS A 1 90 ? -23.394 -6.642 10.780 1.00 95.00 90 LYS A C 1
ATOM 662 O O . LYS A 1 90 ? -24.115 -6.594 11.772 1.00 95.00 90 LYS A O 1
ATOM 667 N N . HIS A 1 91 ? -23.875 -6.936 9.572 1.00 94.56 91 HIS A N 1
ATOM 668 C CA . 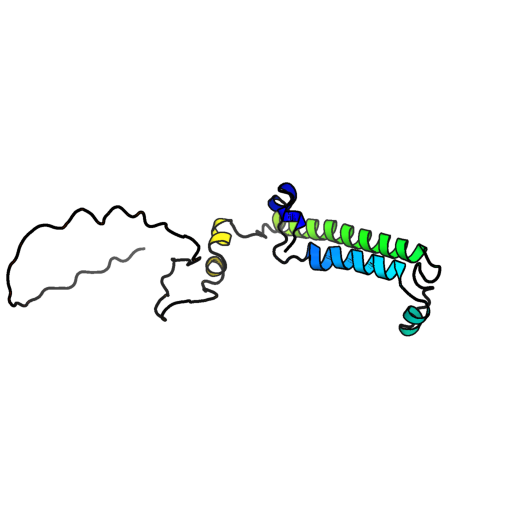HIS A 1 91 ? -25.312 -7.033 9.297 1.00 94.56 91 HIS A CA 1
ATOM 669 C C . HIS A 1 91 ? -25.853 -8.464 9.303 1.00 94.56 91 HIS A C 1
ATOM 671 O O . HIS A 1 91 ? -26.990 -8.668 9.727 1.00 94.56 91 HIS A O 1
ATOM 677 N N . VAL A 1 92 ? -25.065 -9.449 8.864 1.00 95.81 92 VAL A N 1
ATOM 678 C CA . VAL A 1 92 ? -25.487 -10.858 8.811 1.00 95.81 92 VAL A CA 1
ATOM 679 C C . VAL A 1 92 ? -25.131 -11.576 10.106 1.00 95.81 92 VAL A C 1
ATOM 681 O O . VAL A 1 92 ? -26.002 -12.196 10.710 1.00 95.81 92 VAL A O 1
ATOM 684 N N . LEU A 1 93 ? -23.885 -11.448 10.577 1.00 95.81 93 LEU A N 1
ATOM 685 C CA . LEU A 1 93 ? -23.455 -12.084 11.832 1.00 95.81 93 LEU A CA 1
ATOM 686 C C . LEU A 1 93 ? -23.860 -11.285 13.080 1.00 95.81 93 LEU A C 1
ATOM 688 O O . LEU A 1 93 ? -23.799 -11.814 14.185 1.00 95.81 93 LEU A O 1
ATOM 692 N N . ARG A 1 94 ? -24.300 -10.029 12.908 1.00 94.00 94 ARG A N 1
ATOM 693 C CA . ARG A 1 94 ? -24.682 -9.096 13.986 1.00 94.00 94 ARG A CA 1
ATOM 694 C C . ARG A 1 94 ? -23.587 -8.886 15.037 1.00 94.00 94 ARG A C 1
ATOM 696 O O . ARG A 1 94 ? -23.887 -8.639 16.202 1.00 94.00 94 ARG A O 1
ATOM 703 N N . ILE A 1 95 ? -22.324 -8.955 14.619 1.00 93.81 95 ILE A N 1
ATOM 704 C CA . ILE A 1 95 ? -21.176 -8.710 15.494 1.00 93.81 95 ILE A CA 1
ATOM 705 C C . ILE A 1 95 ? -20.789 -7.226 15.386 1.00 93.81 95 ILE A C 1
ATOM 707 O O . ILE A 1 95 ? -20.506 -6.752 14.278 1.00 93.81 95 ILE A O 1
ATOM 711 N N . PRO A 1 96 ? -20.773 -6.465 16.497 1.00 90.38 96 PRO A N 1
ATOM 712 C CA . PRO A 1 96 ? -20.321 -5.080 16.480 1.00 90.38 96 PRO A CA 1
ATOM 713 C C . PRO A 1 96 ? -18.804 -5.025 16.245 1.00 90.38 96 PRO A C 1
ATOM 715 O O . PRO A 1 96 ? -18.018 -5.461 17.076 1.00 90.38 96 PRO A O 1
ATOM 718 N N . LEU A 1 97 ? -18.391 -4.476 15.098 1.00 90.00 97 LEU A N 1
ATOM 719 C CA . LEU A 1 97 ? -16.973 -4.328 14.723 1.00 90.00 97 LEU A CA 1
ATOM 720 C C . LEU A 1 97 ? -16.260 -3.159 15.424 1.00 90.00 97 LEU A C 1
ATOM 722 O O . LEU A 1 97 ? -15.039 -3.062 15.362 1.00 90.00 97 LEU A O 1
ATOM 726 N N . ARG A 1 98 ? -17.012 -2.248 16.049 1.00 90.25 98 ARG A N 1
ATOM 727 C CA . ARG A 1 98 ? -16.498 -1.096 16.798 1.00 90.25 98 ARG A CA 1
ATOM 728 C C . ARG A 1 98 ? -17.207 -1.054 18.145 1.00 90.25 98 ARG A C 1
ATOM 730 O O . ARG A 1 98 ? -18.421 -1.256 18.196 1.00 90.25 98 ARG A O 1
ATOM 737 N N . MET A 1 99 ? -16.440 -0.807 19.202 1.00 87.81 99 MET A N 1
ATOM 738 C CA . MET A 1 99 ? -16.967 -0.610 20.551 1.00 87.81 99 MET A CA 1
ATOM 739 C C . MET A 1 99 ? -17.871 0.625 20.606 1.00 87.81 99 MET A C 1
ATOM 741 O O . MET A 1 99 ? -17.827 1.489 19.725 1.00 87.81 99 MET A O 1
ATOM 745 N N . THR A 1 100 ? -18.717 0.692 21.631 1.00 89.31 100 THR A N 1
ATOM 746 C CA . THR A 1 100 ? -19.534 1.887 21.885 1.00 89.31 100 THR A CA 1
ATOM 747 C C . THR A 1 100 ? -18.642 3.087 22.220 1.00 89.31 100 THR A C 1
ATOM 749 O O . THR A 1 100 ? -17.505 2.907 22.653 1.00 89.31 100 THR A O 1
ATOM 752 N N . GLU A 1 101 ? -19.132 4.314 22.018 1.00 87.25 101 GLU A N 1
ATOM 753 C CA . GLU A 1 101 ? -18.340 5.523 22.314 1.00 87.25 101 GLU A CA 1
ATOM 754 C C . GLU A 1 101 ? -17.919 5.586 23.793 1.00 87.25 101 GLU A C 1
ATOM 756 O O . GLU A 1 101 ? -16.782 5.945 24.085 1.00 87.25 101 GLU A O 1
ATOM 761 N N . ASP A 1 102 ? -18.778 5.142 24.715 1.00 86.31 102 ASP A N 1
ATOM 762 C CA . ASP A 1 102 ? -18.467 5.108 26.151 1.00 86.31 102 ASP A CA 1
ATOM 763 C C . ASP A 1 102 ? -17.330 4.119 26.468 1.00 86.31 102 ASP A C 1
ATOM 765 O O . ASP A 1 102 ? -16.429 4.424 27.248 1.00 86.31 102 ASP A O 1
ATOM 769 N N . GLN A 1 103 ? -17.321 2.951 25.815 1.00 85.06 103 GLN A N 1
ATOM 770 C CA . GLN A 1 103 ? -16.238 1.970 25.952 1.00 85.06 103 GLN A CA 1
ATOM 771 C C . GLN A 1 103 ? -14.939 2.446 25.293 1.00 85.06 103 GLN A C 1
ATOM 773 O O . GLN A 1 103 ? -13.863 2.178 25.816 1.00 85.06 103 GLN A O 1
ATOM 778 N N . LEU A 1 104 ? -15.019 3.175 24.174 1.00 84.50 104 LEU A N 1
ATOM 779 C CA . LEU A 1 104 ? -13.845 3.776 23.532 1.00 84.50 104 LEU A CA 1
ATOM 780 C C . LEU A 1 104 ? -13.201 4.865 24.400 1.00 84.50 104 LEU A C 1
ATOM 782 O O . LEU A 1 104 ? -11.985 5.030 24.342 1.00 84.50 104 LEU A O 1
ATOM 786 N N . LEU A 1 105 ? -13.996 5.590 25.196 1.00 84.69 105 LEU A N 1
ATOM 787 C CA . LEU A 1 105 ? -13.496 6.577 26.158 1.00 84.69 105 LEU A CA 1
ATOM 788 C C . LEU A 1 105 ? -12.784 5.925 27.348 1.00 84.69 105 LEU A C 1
ATOM 790 O O . LEU A 1 105 ? -11.769 6.452 27.798 1.00 84.69 105 LEU A O 1
ATOM 794 N N . LEU A 1 106 ? -13.311 4.803 27.850 1.00 82.31 106 LEU A N 1
ATOM 795 C CA . LEU A 1 106 ? -12.698 4.052 28.950 1.00 82.31 106 LEU A CA 1
ATOM 796 C C . LEU A 1 106 ? -11.445 3.283 28.493 1.00 82.31 106 LEU A C 1
ATOM 798 O O . LEU A 1 106 ? -10.476 3.180 29.238 1.00 82.31 106 LEU A O 1
ATOM 802 N N . GLY A 1 107 ? -11.424 2.815 27.244 1.00 82.25 107 GLY A N 1
ATOM 803 C CA . GLY A 1 107 ? -10.257 2.175 26.645 1.00 82.25 107 GLY A CA 1
ATOM 804 C C . GLY A 1 107 ? -10.081 0.724 27.093 1.00 82.25 107 GLY A C 1
ATOM 805 O O . GLY A 1 107 ? -11.048 -0.031 27.167 1.00 82.25 107 GLY A O 1
ATOM 806 N N . ASP A 1 108 ? -8.836 0.318 27.337 1.00 81.50 108 ASP A N 1
ATOM 807 C CA . ASP A 1 108 ? -8.472 -1.087 27.563 1.00 81.50 108 ASP A CA 1
ATOM 808 C C . ASP A 1 108 ? -9.065 -1.672 28.857 1.00 81.50 108 ASP A C 1
ATOM 810 O O . ASP A 1 108 ? -9.495 -2.828 28.876 1.00 81.50 108 ASP A O 1
ATOM 814 N N . ASP A 1 109 ? -9.232 -0.834 29.886 1.00 80.81 109 ASP A N 1
ATOM 815 C CA . ASP A 1 109 ? -9.921 -1.175 31.138 1.00 80.81 109 ASP A CA 1
ATOM 816 C C . ASP A 1 109 ? -11.356 -1.682 30.885 1.00 80.81 109 ASP A C 1
ATOM 818 O O . ASP A 1 109 ? -11.831 -2.611 31.535 1.00 80.81 109 ASP A O 1
ATOM 822 N N . ALA A 1 110 ? -12.033 -1.172 29.847 1.00 79.81 110 ALA A N 1
ATOM 823 C CA . ALA A 1 110 ? -13.393 -1.587 29.494 1.00 79.81 110 ALA A CA 1
ATOM 824 C C . ALA A 1 110 ? -13.493 -3.031 28.972 1.00 79.81 110 ALA A C 1
ATOM 826 O O . ALA A 1 110 ? -14.588 -3.600 28.943 1.00 79.81 110 ALA A O 1
ATOM 827 N N . VAL A 1 111 ? -12.386 -3.589 28.477 1.00 81.50 111 VAL A N 1
ATOM 828 C CA . VAL A 1 111 ? -12.352 -4.870 27.757 1.00 81.50 111 VAL A CA 1
ATOM 829 C C . VAL A 1 111 ? -11.570 -5.912 28.540 1.00 81.50 111 VAL A C 1
ATOM 831 O O . VAL A 1 111 ? -12.034 -7.043 28.678 1.00 81.50 111 VAL A O 1
ATOM 834 N N . HIS A 1 112 ? -10.402 -5.528 29.049 1.00 82.75 112 HIS A N 1
ATOM 835 C CA . HIS A 1 112 ? -9.460 -6.417 29.720 1.00 82.75 112 HIS A CA 1
ATOM 836 C C . HIS A 1 112 ? -9.419 -6.198 31.242 1.00 82.75 112 HIS A C 1
ATOM 838 O O . HIS A 1 112 ? -8.916 -7.066 31.952 1.00 82.75 112 HIS A O 1
ATOM 844 N N . GLY A 1 113 ? -10.002 -5.105 31.761 1.00 77.56 113 GLY A N 1
ATOM 845 C CA . GLY A 1 113 ? -10.007 -4.786 33.197 1.00 77.56 113 GLY A CA 1
ATOM 846 C C . GLY A 1 113 ? -8.616 -4.493 33.763 1.00 77.56 113 GLY A C 1
ATOM 847 O O . GLY A 1 113 ? -8.390 -4.666 34.962 1.00 77.56 113 GLY A O 1
ATOM 848 N N . GLU A 1 114 ? -7.676 -4.130 32.890 1.00 74.38 114 GLU A N 1
ATOM 849 C CA . GLU A 1 114 ? -6.301 -3.798 33.233 1.00 74.38 114 GLU A CA 1
ATOM 850 C C . GLU A 1 114 ? -5.940 -2.397 32.731 1.00 74.38 114 GLU A C 1
ATOM 852 O O . GLU A 1 114 ? -6.301 -1.995 31.624 1.00 74.38 114 GLU A O 1
ATOM 857 N N . ASP A 1 115 ? -5.196 -1.660 33.557 1.00 73.06 115 ASP A N 1
ATOM 858 C CA . ASP A 1 115 ? -4.556 -0.413 33.156 1.00 73.06 115 ASP A CA 1
ATOM 859 C C . ASP A 1 115 ? -3.185 -0.728 32.547 1.00 73.06 115 ASP A C 1
ATOM 861 O O . ASP A 1 115 ? -2.318 -1.313 33.201 1.00 73.06 115 ASP A O 1
ATOM 865 N N . ALA A 1 116 ? -2.942 -0.273 31.315 1.00 72.69 116 ALA A N 1
ATOM 866 C CA . ALA A 1 116 ? -1.661 -0.487 30.631 1.00 72.69 116 ALA A CA 1
ATOM 867 C C . ALA A 1 116 ? -0.458 0.115 31.391 1.00 72.69 116 ALA A C 1
ATOM 869 O O . ALA A 1 116 ? 0.668 -0.374 31.269 1.00 72.69 116 ALA A O 1
ATOM 870 N N . TYR A 1 117 ? -0.685 1.178 32.174 1.00 70.12 117 TYR A N 1
ATOM 871 C CA . TYR A 1 117 ? 0.333 1.825 33.001 1.00 70.12 117 TYR A CA 1
ATOM 872 C C . TYR A 1 117 ? -0.259 2.301 34.332 1.00 70.12 117 TYR A C 1
ATOM 874 O O . TYR A 1 117 ? -1.046 3.242 34.363 1.00 70.12 117 TYR A O 1
ATOM 882 N N . VAL A 1 118 ? 0.199 1.726 35.446 1.00 72.44 118 VAL A N 1
ATOM 883 C CA . VAL A 1 118 ? -0.137 2.209 36.794 1.00 72.44 118 VAL A CA 1
ATOM 884 C C . VAL A 1 118 ? 0.925 3.214 37.235 1.00 72.44 118 VAL A C 1
ATOM 886 O O . VAL A 1 118 ? 2.005 2.849 37.701 1.00 72.44 118 VAL A O 1
ATOM 889 N N . LEU A 1 119 ? 0.644 4.504 37.057 1.00 66.44 119 LEU A N 1
ATOM 890 C CA . LEU A 1 119 ? 1.522 5.588 37.505 1.00 66.44 119 LEU A CA 1
ATOM 891 C C . LEU A 1 119 ? 1.112 6.042 38.916 1.00 66.44 119 LEU A C 1
ATOM 893 O O . LEU A 1 119 ? 0.588 7.136 39.104 1.00 66.44 119 LEU A O 1
ATOM 897 N N . GLY A 1 120 ? 1.331 5.186 39.918 1.00 65.00 120 GLY A N 1
ATOM 898 C CA . GLY A 1 120 ? 1.019 5.479 41.322 1.00 65.00 120 GLY A CA 1
ATOM 899 C C . GLY A 1 120 ? 1.588 4.442 42.303 1.00 65.00 120 GLY A C 1
ATOM 900 O O . GLY A 1 120 ? 2.043 3.382 41.870 1.00 65.00 120 GLY A O 1
ATOM 901 N N . PRO A 1 121 ? 1.609 4.728 43.623 1.00 60.22 121 PRO A N 1
ATOM 902 C CA . PRO A 1 121 ? 1.942 3.719 44.625 1.00 60.22 121 PRO A CA 1
ATOM 903 C C . PRO A 1 121 ? 0.965 2.536 44.534 1.00 60.22 121 PRO A C 1
ATOM 905 O O . PRO A 1 121 ? -0.190 2.717 44.162 1.00 60.22 121 PRO A O 1
ATOM 908 N N . CYS A 1 122 ? 1.445 1.337 44.878 1.00 56.12 122 CYS A N 1
ATOM 909 C CA . CYS A 1 122 ? 0.855 0.010 44.609 1.00 56.12 122 CYS A CA 1
ATOM 910 C C . CYS A 1 122 ? -0.571 -0.263 45.166 1.00 56.12 122 CYS A C 1
ATOM 912 O O . CYS A 1 122 ? -1.015 -1.405 45.169 1.00 56.12 122 CYS A O 1
ATOM 914 N N . GLU A 1 123 ? -1.295 0.747 45.649 1.00 56.00 123 GLU A N 1
ATOM 915 C CA . GLU A 1 123 ? -2.643 0.650 46.235 1.00 56.00 123 GLU A CA 1
ATOM 916 C C . GLU A 1 123 ? -3.750 1.237 45.340 1.00 56.00 123 GLU A C 1
ATOM 918 O O . GLU A 1 123 ? -4.877 1.443 45.786 1.00 56.00 123 GLU A O 1
ATOM 923 N N . ALA A 1 124 ? -3.478 1.479 44.058 1.00 52.22 124 ALA A N 1
ATOM 924 C CA . ALA A 1 124 ? -4.473 1.975 43.109 1.00 52.22 124 ALA A CA 1
ATOM 925 C C . ALA A 1 124 ? -5.186 0.832 42.357 1.00 52.22 124 ALA A C 1
ATOM 927 O O . ALA A 1 124 ? -5.109 0.739 41.140 1.00 52.22 124 ALA A O 1
ATOM 928 N N . HIS A 1 125 ? -5.910 -0.027 43.080 1.00 51.19 125 HIS A N 1
ATOM 929 C CA . HIS A 1 125 ? -6.988 -0.846 42.503 1.00 51.19 125 HIS A CA 1
ATOM 930 C C . HIS A 1 125 ? -8.342 -0.303 42.976 1.00 51.19 125 HIS A C 1
ATOM 932 O O . HIS A 1 125 ? -9.132 -0.994 43.617 1.00 51.19 125 HIS A O 1
ATOM 938 N N . ALA A 1 126 ? -8.610 0.973 42.696 1.00 51.88 126 ALA A N 1
ATOM 939 C CA . ALA A 1 126 ? -9.968 1.491 42.770 1.00 51.88 126 ALA A CA 1
ATOM 940 C C . ALA A 1 126 ? -10.660 1.159 41.441 1.00 51.88 126 ALA A C 1
ATOM 942 O O . ALA A 1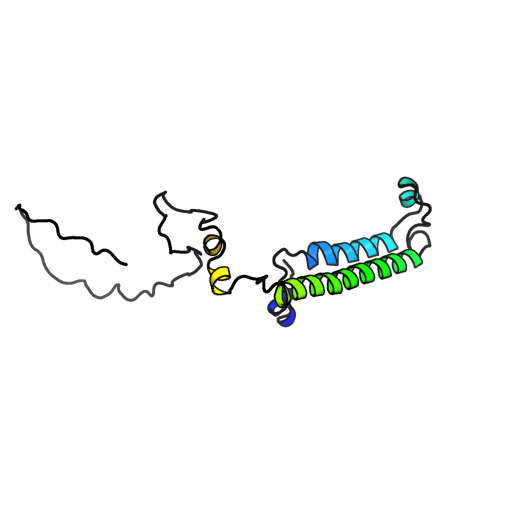 126 ? -10.521 1.886 40.460 1.00 51.88 126 ALA A O 1
ATOM 943 N N . HIS A 1 127 ? -11.382 0.035 41.404 1.00 46.88 127 HIS A N 1
ATOM 944 C CA . HIS A 1 127 ? -12.294 -0.275 40.302 1.00 46.88 127 HIS A CA 1
ATOM 945 C C . HIS A 1 127 ? -13.207 0.937 40.050 1.00 46.88 127 HIS A C 1
ATOM 947 O O . HIS A 1 127 ? -13.985 1.319 40.925 1.00 46.88 127 HIS A O 1
ATOM 953 N N . GLY A 1 128 ? -13.114 1.539 38.862 1.00 48.75 128 GLY A N 1
ATOM 954 C CA . GLY A 1 128 ? -14.034 2.590 38.415 1.00 48.75 128 GLY A CA 1
ATOM 955 C C . GLY A 1 128 ? -13.478 4.014 38.341 1.00 48.75 128 GLY A C 1
ATOM 956 O O . GLY A 1 128 ? -14.228 4.917 37.978 1.00 48.75 128 GLY A O 1
ATOM 957 N N . THR A 1 129 ? -12.193 4.250 38.616 1.00 48.56 129 THR A N 1
ATOM 958 C CA . THR A 1 129 ? -11.548 5.536 38.294 1.00 48.56 129 THR A CA 1
ATOM 959 C C . THR A 1 129 ? -10.612 5.372 37.106 1.00 48.56 129 THR A C 1
ATOM 961 O O . THR A 1 129 ? -9.397 5.345 37.277 1.00 48.56 129 THR A O 1
ATOM 964 N N . GLY A 1 130 ? -11.184 5.267 35.902 1.00 44.88 130 GLY A N 1
ATOM 965 C CA . GLY A 1 130 ? -10.431 5.323 34.649 1.00 44.88 130 GLY A CA 1
ATOM 966 C C . GLY A 1 130 ? -9.604 6.607 34.603 1.00 44.88 130 GLY A C 1
ATOM 967 O O . GLY A 1 130 ? -10.133 7.704 34.410 1.00 44.88 130 GLY A O 1
ATOM 968 N N . SER A 1 131 ? -8.303 6.484 34.850 1.00 43.47 131 SER A N 1
ATOM 969 C CA . SER A 1 131 ? -7.396 7.623 34.957 1.00 43.47 131 SER A CA 1
ATOM 970 C C . SER A 1 131 ? -6.790 7.965 33.596 1.00 43.47 131 SER A C 1
ATOM 972 O O . SER A 1 131 ? -5.586 7.892 33.373 1.00 43.47 131 SER A O 1
ATOM 974 N N . ILE A 1 132 ? -7.624 8.438 32.665 1.00 47.44 132 ILE A N 1
ATOM 975 C CA . ILE A 1 132 ? -7.115 9.262 31.563 1.00 47.44 132 ILE A CA 1
ATOM 976 C C . ILE A 1 132 ? -6.863 10.660 32.153 1.00 47.44 132 ILE A C 1
ATOM 978 O O . ILE A 1 132 ? -7.745 11.521 32.194 1.00 47.44 132 ILE A O 1
ATOM 982 N N . GLN A 1 133 ? -5.647 10.883 32.657 1.00 46.25 133 GLN A N 1
ATOM 983 C CA . GLN A 1 133 ? -5.161 12.193 33.099 1.00 46.25 133 GLN A CA 1
ATOM 984 C C . GLN A 1 133 ? -5.094 13.147 31.894 1.00 46.25 133 GLN A C 1
ATOM 986 O O . GLN A 1 133 ? -4.078 13.270 31.215 1.00 46.25 133 GLN A O 1
ATOM 991 N N . GLY A 1 134 ? -6.205 13.832 31.631 1.00 36.09 134 GLY A N 1
ATOM 992 C CA . GLY A 1 134 ? -6.315 14.889 30.625 1.00 36.09 134 GLY A CA 1
ATOM 993 C C . GLY A 1 134 ? -7.256 16.028 31.018 1.00 36.09 134 GLY A C 1
ATOM 994 O O . GLY A 1 134 ? -7.527 16.900 30.196 1.00 36.09 134 GLY A O 1
ATOM 995 N N . ARG A 1 135 ? -7.759 16.059 32.259 1.00 34.62 135 ARG A N 1
ATOM 996 C CA . ARG A 1 135 ? -8.579 17.166 32.761 1.00 34.62 135 ARG A CA 1
ATOM 997 C C . ARG A 1 135 ? -7.719 18.088 33.615 1.00 34.62 135 ARG A C 1
ATOM 999 O O . ARG A 1 135 ? -7.559 17.885 34.813 1.00 34.62 135 ARG A O 1
ATOM 1006 N N . GLY A 1 136 ? -7.156 19.112 32.977 1.00 37.09 136 GLY A N 1
ATOM 1007 C CA . GLY A 1 136 ? -6.716 20.304 33.689 1.00 37.09 136 GLY A CA 1
ATOM 1008 C C . GLY A 1 136 ? -7.938 20.977 34.304 1.00 37.09 136 GLY A C 1
ATOM 1009 O O . GLY A 1 136 ? -8.575 21.810 33.664 1.00 37.09 136 GLY A O 1
ATOM 1010 N N . GLU A 1 137 ? -8.300 20.591 35.526 1.00 35.94 137 GLU A N 1
ATOM 1011 C CA . GLU A 1 137 ? -9.181 21.411 36.344 1.00 35.94 137 GLU A CA 1
ATOM 1012 C C . GLU A 1 137 ? -8.388 22.645 36.768 1.00 35.94 137 GLU A C 1
ATOM 1014 O O . GLU A 1 137 ? -7.523 22.613 37.641 1.00 35.94 137 GLU A O 1
ATOM 1019 N N . SER A 1 138 ? -8.663 23.744 36.068 1.00 35.97 138 SER A N 1
ATOM 1020 C CA . SER A 1 138 ? -8.360 25.094 36.516 1.00 35.97 138 SER A CA 1
ATOM 1021 C C . SER A 1 138 ? -9.095 25.320 37.836 1.00 35.97 138 SER A C 1
ATOM 1023 O O . SER A 1 138 ? -10.252 25.739 37.836 1.00 35.97 138 SER A O 1
ATOM 1025 N N . LEU A 1 139 ? -8.438 25.010 38.955 1.00 37.41 139 LEU A N 1
ATOM 1026 C CA . LEU A 1 139 ? -8.908 25.381 40.283 1.00 37.41 139 LEU A CA 1
ATOM 1027 C C . LEU A 1 139 ? -8.946 26.908 40.358 1.00 37.41 139 LEU A C 1
ATOM 1029 O O . LEU A 1 139 ? -7.926 27.596 40.365 1.00 37.41 139 LEU A O 1
ATOM 1033 N N . HIS A 1 140 ? -10.176 27.407 40.333 1.00 30.47 140 HIS A N 1
ATOM 1034 C CA . HIS A 1 140 ? -10.550 28.802 40.450 1.00 30.47 140 HIS A CA 1
ATOM 1035 C C . HIS A 1 140 ? -10.077 29.332 41.805 1.00 30.47 140 HIS A C 1
ATOM 1037 O O . HIS A 1 140 ? -10.532 28.906 42.863 1.00 30.47 140 HIS A O 1
ATOM 1043 N N . SER A 1 141 ? -9.118 30.249 41.765 1.00 35.81 141 SER A N 1
ATOM 1044 C CA . SER A 1 141 ? -8.607 30.980 42.916 1.00 35.81 141 SER A CA 1
ATOM 1045 C C . SER A 1 141 ? -9.692 31.910 43.468 1.00 35.81 141 SER A C 1
ATOM 1047 O O . SER A 1 141 ? -9.804 33.041 42.996 1.00 35.81 141 SER A O 1
ATOM 1049 N N . GLN A 1 142 ? -10.509 31.463 44.428 1.00 39.72 142 GLN A N 1
ATOM 1050 C CA . GLN A 1 142 ? -11.437 32.380 45.112 1.00 39.72 142 GLN A CA 1
ATOM 1051 C C . GLN A 1 142 ? -11.800 32.067 46.573 1.00 39.72 142 GLN A C 1
ATOM 1053 O O . GLN A 1 142 ? -12.556 32.838 47.151 1.00 39.72 142 GLN A O 1
ATOM 1058 N N . ASP A 1 143 ? -11.184 31.072 47.221 1.00 36.25 143 ASP A N 1
ATOM 1059 C CA . ASP A 1 143 ? -11.538 30.720 48.614 1.00 36.25 143 ASP A CA 1
ATOM 1060 C C . ASP A 1 143 ? -10.459 31.068 49.664 1.00 36.25 143 ASP A C 1
ATOM 1062 O O . ASP A 1 143 ? -10.534 30.642 50.813 1.00 36.25 143 ASP A O 1
ATOM 1066 N N . LEU A 1 144 ? -9.450 31.875 49.312 1.00 39.59 144 LEU A N 1
ATOM 1067 C CA . LEU A 1 144 ? -8.344 32.241 50.220 1.00 39.59 144 LEU A CA 1
ATOM 1068 C C . LEU A 1 144 ? -8.590 33.498 51.076 1.00 39.59 144 LEU A C 1
ATOM 1070 O O . LEU A 1 144 ? -7.682 33.944 51.773 1.00 39.59 144 LEU A O 1
ATOM 1074 N N . GLU A 1 145 ? -9.801 34.060 51.070 1.00 36.91 145 GLU A N 1
ATOM 1075 C CA . GLU A 1 145 ? -10.086 35.319 51.771 1.00 36.91 145 GLU A CA 1
ATOM 1076 C C . GLU A 1 145 ? -11.385 35.298 52.594 1.00 36.91 145 GLU A C 1
ATOM 1078 O O . GLU A 1 145 ? -12.125 36.270 52.636 1.00 36.91 145 GLU A O 1
ATOM 1083 N N . LEU A 1 146 ? -11.678 34.201 53.295 1.00 35.50 146 LEU A N 1
ATOM 1084 C CA . LEU A 1 146 ? -12.670 34.203 54.378 1.00 35.50 146 LEU A CA 1
ATOM 1085 C C . LEU A 1 146 ? -12.280 33.175 55.442 1.00 35.50 146 LEU A C 1
ATOM 1087 O O . LEU A 1 146 ? -12.572 31.992 55.318 1.00 35.50 146 LEU A O 1
ATOM 1091 N N . GLY A 1 147 ? -11.615 33.629 56.506 1.00 31.98 147 GLY A N 1
ATOM 1092 C CA . GLY A 1 147 ? -11.358 32.757 57.657 1.00 31.98 147 GLY A CA 1
ATOM 1093 C C . GLY A 1 147 ? -10.199 33.131 58.571 1.00 31.98 147 GLY A C 1
ATOM 1094 O O . GLY A 1 147 ? -9.870 32.357 59.460 1.00 31.98 147 GLY A O 1
ATOM 1095 N N . ALA A 1 148 ? -9.572 34.298 58.411 1.00 36.28 148 ALA A N 1
ATOM 1096 C CA . ALA A 1 148 ? -8.787 34.876 59.494 1.00 36.28 148 ALA A CA 1
ATOM 1097 C C . ALA A 1 148 ? -9.745 35.563 60.474 1.00 36.28 148 ALA A C 1
ATOM 1099 O O . ALA A 1 148 ? -10.079 36.729 60.260 1.00 36.28 148 ALA A O 1
ATOM 1100 N N . LYS A 1 149 ? -10.200 34.841 61.507 1.00 30.95 149 LYS A N 1
ATOM 1101 C CA . LYS A 1 149 ? -10.603 35.399 62.808 1.00 30.95 149 LYS A CA 1
ATOM 1102 C C . LYS A 1 149 ? -10.992 34.297 63.804 1.00 30.95 149 LYS A C 1
ATOM 1104 O O . LYS A 1 149 ? -11.814 33.442 63.506 1.00 30.95 149 LYS A O 1
ATOM 1109 N N . ASP A 1 150 ? -10.392 34.417 64.988 1.00 30.70 150 ASP A N 1
ATOM 1110 C CA . ASP A 1 150 ? -10.970 34.097 66.300 1.00 30.70 150 ASP A CA 1
ATOM 1111 C C . ASP A 1 150 ? -10.472 32.843 67.059 1.00 30.70 150 ASP A C 1
ATOM 1113 O O . ASP A 1 150 ? -10.899 31.714 66.860 1.00 30.70 150 ASP A O 1
ATOM 1117 N N . HIS A 1 151 ? -9.613 33.156 68.044 1.00 30.83 151 HIS A N 1
ATOM 1118 C CA . HIS A 1 151 ? -9.644 32.705 69.446 1.00 30.83 151 HIS A CA 1
ATOM 1119 C C . HIS A 1 151 ? -9.155 31.292 69.863 1.00 30.83 151 HIS A C 1
ATOM 1121 O O . HIS A 1 151 ? -9.899 30.328 69.940 1.00 30.83 151 HI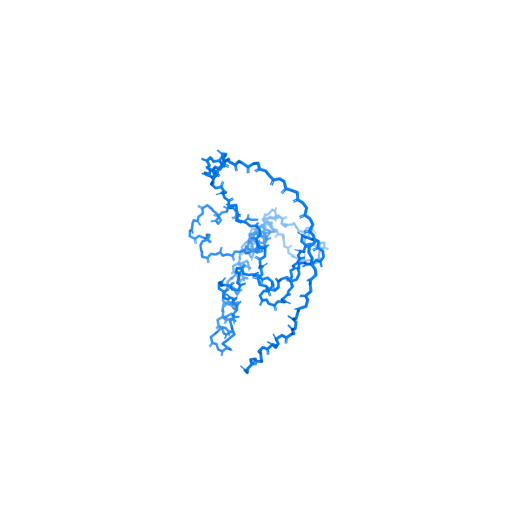S A O 1
ATOM 1127 N N . HIS A 1 152 ? -7.879 31.249 70.280 1.00 26.47 152 HIS A N 1
ATOM 1128 C CA . HIS A 1 152 ? -7.383 30.969 71.650 1.00 26.47 152 HIS A CA 1
ATOM 1129 C C . HIS A 1 152 ? -8.094 29.906 72.539 1.00 26.47 152 HIS A C 1
ATOM 1131 O O . HIS A 1 152 ? -9.226 30.117 72.960 1.00 26.47 152 HIS A O 1
ATOM 1137 N N . GLY A 1 153 ? -7.342 28.885 72.998 1.00 26.58 153 GLY A N 1
ATOM 1138 C CA . GLY A 1 153 ? -7.623 28.107 74.230 1.00 26.58 153 GLY A CA 1
ATOM 1139 C C . GLY A 1 153 ? -7.376 26.589 74.119 1.00 26.58 153 GLY A C 1
ATOM 1140 O O . GLY A 1 153 ? -8.136 25.892 73.470 1.00 26.58 153 GLY A O 1
ATOM 1141 N N . SER A 1 154 ? -6.247 26.077 74.631 1.00 26.89 154 SER A N 1
ATOM 1142 C CA . SER A 1 154 ? -6.130 25.263 75.870 1.00 26.89 154 SER A CA 1
ATOM 1143 C C . SER A 1 154 ? -6.672 23.816 75.780 1.00 26.89 154 SER A C 1
ATOM 1145 O O . SER A 1 154 ? -7.869 23.599 75.724 1.00 26.89 154 SER A O 1
ATOM 1147 N N . THR A 1 155 ? -5.802 22.816 75.586 1.00 27.62 155 THR A N 1
ATOM 1148 C CA . THR A 1 155 ? -5.289 21.831 76.579 1.00 27.62 155 THR A CA 1
ATOM 1149 C C . THR A 1 155 ? -6.247 20.726 77.085 1.00 27.62 155 THR A C 1
ATOM 1151 O O . THR A 1 155 ? -7.309 21.008 77.614 1.00 27.62 155 THR A O 1
ATOM 1154 N N . THR A 1 156 ? -5.691 19.504 77.094 1.00 27.66 156 THR A N 1
ATOM 1155 C CA . THR A 1 156 ? -5.889 18.350 78.009 1.00 27.66 156 THR A CA 1
ATOM 1156 C C . THR A 1 156 ? -7.010 17.313 77.796 1.00 27.66 156 THR A C 1
ATOM 1158 O O . THR A 1 156 ? -8.191 17.607 77.909 1.00 27.66 156 THR A O 1
ATOM 1161 N N . SER A 1 157 ? -6.527 16.060 77.719 1.00 27.84 157 SER A N 1
ATOM 1162 C CA . SER A 1 157 ? -6.903 14.855 78.498 1.00 27.84 157 SER A CA 1
ATOM 1163 C C . SER A 1 157 ? -8.200 14.076 78.225 1.00 27.84 157 SER A C 1
ATOM 1165 O O . SER A 1 157 ? -9.288 14.608 78.361 1.00 27.84 157 SER A O 1
ATOM 1167 N N . ALA A 1 158 ? -7.980 12.767 78.000 1.00 30.50 158 ALA A N 1
ATOM 1168 C CA . ALA A 1 158 ? -8.690 11.587 78.525 1.00 30.50 158 ALA A CA 1
ATOM 1169 C C . ALA A 1 158 ? -10.228 11.525 78.404 1.00 30.50 158 ALA A C 1
ATOM 1171 O O . ALA A 1 158 ? -10.932 12.330 78.988 1.00 30.50 158 ALA A O 1
ATOM 1172 N N . ASP A 1 159 ? -10.781 10.481 77.776 1.00 33.75 159 ASP A N 1
ATOM 1173 C CA . ASP A 1 159 ? -11.072 9.214 78.463 1.00 33.75 159 ASP A CA 1
ATOM 1174 C C . ASP A 1 159 ? -11.715 8.159 77.539 1.00 33.75 159 ASP A C 1
ATOM 1176 O O . ASP A 1 159 ? -12.109 8.420 76.404 1.00 33.75 159 ASP A O 1
ATOM 1180 N N . LYS A 1 160 ? -11.722 6.927 78.048 1.00 34.16 160 LYS A N 1
ATOM 1181 C CA . LYS A 1 160 ? -12.124 5.654 77.435 1.00 34.16 160 LYS A CA 1
ATOM 1182 C C . LYS A 1 160 ? -13.647 5.487 77.237 1.00 34.16 160 LYS A C 1
ATOM 1184 O O . LYS A 1 160 ? -14.436 6.007 78.010 1.00 34.16 160 LYS A O 1
ATOM 1189 N N . GLU A 1 161 ? -13.995 4.547 76.343 1.00 31.78 161 GLU A N 1
ATOM 1190 C CA . GLU A 1 161 ? -14.800 3.328 76.630 1.00 31.78 161 GLU A CA 1
ATOM 1191 C C . GLU A 1 161 ? -16.060 3.051 75.754 1.00 31.78 161 GLU A C 1
ATOM 1193 O O . GLU A 1 161 ? -17.056 3.755 75.819 1.00 31.78 161 GLU A O 1
ATOM 1198 N N . LYS A 1 162 ? -15.977 1.923 75.012 1.00 33.16 162 LYS A N 1
ATOM 1199 C CA . LYS A 1 162 ? -16.978 0.895 74.595 1.00 33.16 162 LYS A CA 1
ATOM 1200 C C . LYS A 1 162 ? -18.332 1.260 73.948 1.00 33.16 162 LYS A C 1
ATOM 1202 O O . LYS A 1 162 ? -19.179 1.875 74.576 1.00 33.16 162 LYS A O 1
ATOM 1207 N N . ALA A 1 163 ? -18.608 0.595 72.810 1.00 33.66 163 ALA A N 1
ATOM 1208 C CA . ALA A 1 163 ? -19.702 -0.388 72.563 1.00 33.66 163 ALA A CA 1
ATOM 1209 C C . ALA A 1 163 ? -19.970 -0.486 71.038 1.00 33.66 163 ALA A C 1
ATOM 1211 O O . ALA A 1 163 ? -20.353 0.499 70.430 1.00 33.66 163 ALA A O 1
ATOM 1212 N N . GLY A 1 164 ? -19.636 -1.578 70.337 1.00 33.41 164 GLY A N 1
ATOM 1213 C CA . GLY A 1 164 ? -20.536 -2.713 70.045 1.00 33.41 164 GLY A CA 1
ATOM 1214 C C . GLY A 1 164 ? -20.787 -2.818 68.515 1.00 33.41 164 GLY A C 1
ATOM 1215 O O . GLY A 1 164 ? -20.858 -1.773 67.876 1.00 33.41 164 GLY A O 1
ATOM 1216 N N . PRO A 1 165 ? -20.872 -4.012 67.883 1.00 42.19 165 PRO A N 1
ATOM 1217 C CA . PRO A 1 165 ? -20.848 -4.136 66.419 1.00 42.19 165 PRO A CA 1
ATOM 1218 C C . PRO A 1 165 ? -22.258 -4.197 65.807 1.00 42.19 165 PRO A C 1
ATOM 1220 O O . PRO A 1 165 ? -23.105 -4.965 66.267 1.00 42.19 165 PRO A O 1
ATOM 1223 N N . SER A 1 166 ? -22.510 -3.456 64.723 1.00 45.66 166 SER A N 1
ATOM 1224 C CA . SER A 1 166 ? -23.771 -3.528 63.969 1.00 45.66 166 SER A CA 1
ATOM 1225 C C . SER A 1 166 ? -23.550 -3.824 62.480 1.00 45.66 166 SER A C 1
ATOM 1227 O O . SER A 1 166 ? -23.283 -2.923 61.697 1.00 45.66 166 SER A O 1
ATOM 1229 N N . ARG A 1 167 ? -23.689 -5.118 62.161 1.00 44.31 167 ARG A N 1
ATOM 1230 C CA . ARG A 1 167 ? -24.384 -5.753 61.019 1.00 44.31 167 ARG A CA 1
ATOM 1231 C C . ARG A 1 167 ? -24.258 -5.128 59.615 1.00 44.31 167 ARG A C 1
ATOM 1233 O O . ARG A 1 167 ? -24.812 -4.070 59.344 1.00 44.31 167 ARG A O 1
ATOM 1240 N N . GLU A 1 168 ? -23.672 -5.907 58.705 1.00 47.94 168 GLU A N 1
ATOM 1241 C CA . GLU A 1 168 ? -23.742 -5.737 57.246 1.00 47.94 168 GLU A CA 1
ATOM 1242 C C . GLU A 1 168 ? -25.149 -6.029 56.681 1.00 47.94 168 GLU A C 1
ATOM 1244 O O . GLU A 1 168 ? -25.825 -6.939 57.178 1.00 47.94 168 GLU A O 1
ATOM 1249 N N . PRO A 1 169 ? -25.590 -5.333 55.616 1.00 51.88 169 PRO A N 1
ATOM 1250 C CA . PRO A 1 169 ? -26.724 -5.755 54.806 1.00 51.88 169 PRO A CA 1
ATOM 1251 C C . PRO A 1 169 ? -26.288 -6.608 53.600 1.00 51.88 169 PRO A C 1
ATOM 1253 O O . PRO A 1 169 ? -25.458 -6.206 52.788 1.00 51.88 169 PRO A O 1
ATOM 1256 N N . ILE A 1 170 ? -26.919 -7.778 53.482 1.00 45.03 170 ILE A N 1
ATOM 1257 C CA . ILE A 1 170 ? -26.920 -8.661 52.309 1.00 45.03 170 ILE A CA 1
ATOM 1258 C C . ILE A 1 170 ? -27.803 -8.029 51.221 1.00 45.03 170 ILE A C 1
ATOM 1260 O O . ILE A 1 170 ? -28.957 -7.697 51.500 1.00 45.03 170 ILE A O 1
ATOM 1264 N N . TYR A 1 171 ? -27.294 -7.906 49.992 1.00 50.34 171 TYR A N 1
ATOM 1265 C CA . TYR A 1 171 ? -28.100 -7.612 48.802 1.00 50.34 171 TYR A CA 1
ATOM 1266 C C . TYR A 1 171 ? -28.307 -8.898 47.990 1.00 50.34 171 TYR A C 1
ATOM 1268 O O . TYR A 1 171 ? -27.343 -9.606 47.699 1.00 50.34 171 TYR A O 1
ATOM 1276 N N . ASN A 1 172 ? -29.578 -9.189 47.689 1.00 47.81 172 ASN A N 1
ATOM 1277 C CA . ASN A 1 172 ? -30.023 -10.176 46.698 1.00 47.81 172 ASN A CA 1
ATOM 1278 C C . ASN A 1 172 ? -29.853 -9.634 45.279 1.00 47.81 172 ASN A C 1
ATOM 1280 O O . ASN A 1 172 ? -30.076 -8.413 45.106 1.00 47.81 172 ASN A O 1
#

InterPro domains:
  IPR001905 Ammonium transporter [PTHR43029] (12-119)
  IPR024041 Ammonium transporter AmtB-like domain [PF00909] (9-117)
  IPR029020 Ammonium/urea transporter [G3DSA:1.10.3430.10] (3-127)

pLDDT: mean 73.42, std 24.45, range [26.47, 97.81]